Protein AF-A0A3C1BME1-F1 (afdb_monomer_lite)

Radius of gyration: 13.21 Å; chains: 1; bounding box: 32×22×31 Å

Sequence (51 aa):
WGRIAGGCNINRDIPTLIEEGGFKITDMESMYVPSTPRILGFTYWGAAQIR

pLDDT: mean 91.33, std 8.38, range [64.75, 98.38]

Foldseek 3Di:
DCVPPNPPPQVDPPVVVCVVVQKDFPDKDWDQDPPDDSSNRIDMDGDIDHD

Secondary structure (DSSP, 8-state):
-HHHHTT--TT--HHHHHHHTTEEEEEEEEEEPTTS-GGG-EEEEEEEEE-

Structure (mmCIF, N/CA/C/O backbone):
data_AF-A0A3C1BME1-F1
#
_entry.id   AF-A0A3C1BME1-F1
#
loop_
_atom_site.group_PDB
_atom_site.id
_atom_site.type_symbol
_atom_site.label_atom_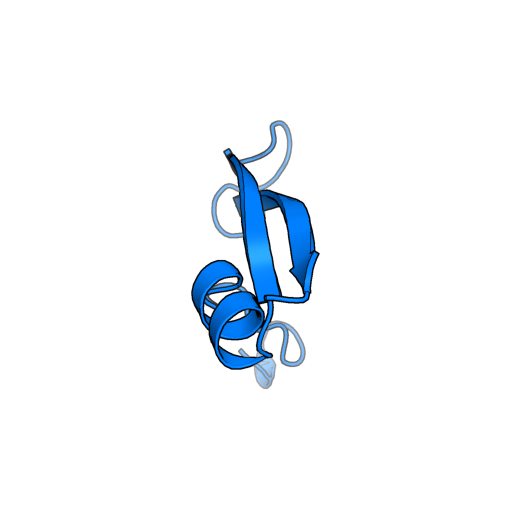id
_atom_site.label_alt_id
_atom_site.label_comp_id
_atom_site.label_asym_id
_atom_site.label_entity_id
_atom_site.label_seq_id
_atom_site.pdbx_PDB_ins_code
_atom_site.Cartn_x
_atom_site.Cartn_y
_atom_site.Cartn_z
_atom_site.occupancy
_atom_site.B_iso_or_equiv
_atom_site.auth_seq_id
_atom_site.auth_comp_id
_atom_site.auth_asym_id
_atom_site.auth_atom_id
_atom_site.pdbx_PDB_model_num
ATOM 1 N N . TRP A 1 1 ? -4.135 -10.216 -17.509 1.00 64.75 1 TRP A N 1
ATOM 2 C CA . TRP A 1 1 ? -3.347 -10.753 -16.385 1.00 64.75 1 TRP A CA 1
ATOM 3 C C . TRP A 1 1 ? -3.516 -12.273 -16.166 1.00 64.75 1 TRP A C 1
ATOM 5 O O . TRP A 1 1 ? -2.510 -12.956 -16.024 1.00 64.75 1 TRP A O 1
ATOM 15 N N . GLY A 1 2 ? -4.729 -12.848 -16.231 1.00 70.12 2 GLY A N 1
ATOM 16 C CA . GLY A 1 2 ? -4.980 -14.299 -16.046 1.00 70.12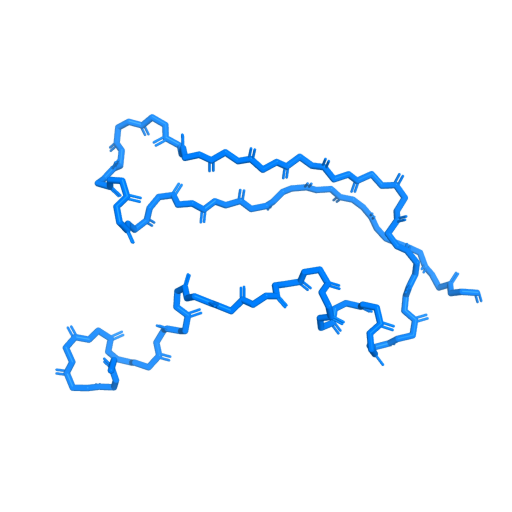 2 GLY A CA 1
ATOM 17 C C . GLY A 1 2 ? -4.072 -15.279 -16.811 1.00 70.12 2 GLY A C 1
ATOM 18 O O . GLY A 1 2 ? -3.661 -16.282 -16.247 1.00 70.12 2 GLY A O 1
ATOM 19 N N . ARG A 1 3 ? -3.696 -14.971 -18.061 1.00 77.00 3 ARG A N 1
ATOM 20 C CA . ARG A 1 3 ? -2.833 -15.845 -18.884 1.00 77.00 3 ARG A CA 1
ATOM 21 C C . ARG A 1 3 ? -1.326 -15.692 -18.644 1.00 77.00 3 ARG A C 1
ATOM 23 O O . ARG A 1 3 ? -0.582 -16.593 -18.994 1.00 77.00 3 ARG A O 1
ATOM 30 N N . ILE A 1 4 ? -0.883 -14.555 -18.107 1.00 76.38 4 ILE A N 1
ATOM 31 C CA . ILE A 1 4 ? 0.549 -14.199 -18.021 1.00 76.38 4 ILE A CA 1
ATOM 32 C C . ILE A 1 4 ? 1.045 -14.240 -16.571 1.00 76.38 4 ILE A C 1
ATOM 34 O O . ILE A 1 4 ? 2.215 -14.503 -16.334 1.00 76.38 4 ILE A O 1
ATOM 38 N N . ALA A 1 5 ? 0.159 -14.041 -15.594 1.00 77.12 5 ALA A N 1
ATOM 39 C CA . ALA A 1 5 ? 0.515 -14.109 -14.180 1.00 77.12 5 ALA A CA 1
ATOM 40 C C . ALA A 1 5 ? -0.661 -14.558 -13.284 1.00 77.12 5 ALA A C 1
ATOM 42 O O . ALA A 1 5 ? -0.840 -14.114 -12.149 1.00 77.12 5 ALA A O 1
ATOM 43 N N . GLY A 1 6 ? -1.499 -15.454 -13.817 1.00 77.75 6 GLY A N 1
ATOM 44 C CA . GLY A 1 6 ? -2.412 -16.269 -13.009 1.00 77.75 6 GLY A CA 1
ATOM 45 C C . GLY A 1 6 ? -3.538 -15.522 -12.288 1.00 77.75 6 GLY A C 1
ATOM 46 O O . GLY A 1 6 ? -4.090 -16.042 -11.332 1.00 77.75 6 GLY A O 1
ATOM 47 N N . GLY A 1 7 ? -3.895 -14.304 -12.700 1.00 79.88 7 GLY A N 1
ATOM 48 C CA . GLY A 1 7 ? -5.060 -13.591 -12.133 1.00 79.88 7 GLY A CA 1
ATOM 49 C C . GLY A 1 7 ? -4.749 -12.541 -11.049 1.00 79.88 7 GLY A C 1
ATOM 50 O O . GLY A 1 7 ? -5.614 -11.733 -10.749 1.00 79.88 7 GLY A O 1
ATOM 51 N N . CYS A 1 8 ? -3.518 -12.472 -10.539 1.00 75.62 8 CYS A N 1
ATOM 52 C CA . CYS A 1 8 ? -2.995 -11.370 -9.704 1.00 75.62 8 CYS A CA 1
ATOM 53 C C . CYS A 1 8 ? -3.304 -9.917 -10.216 1.00 75.62 8 CYS A C 1
ATOM 55 O O . CYS A 1 8 ? -2.759 -9.369 -11.166 1.00 75.62 8 CYS A O 1
ATOM 57 N N . ASN A 1 9 ? -4.240 -9.233 -9.566 1.00 81.62 9 ASN A N 1
ATOM 58 C CA . ASN A 1 9 ? -4.676 -7.889 -9.964 1.00 81.62 9 ASN A CA 1
ATOM 59 C C . ASN A 1 9 ? -3.718 -6.815 -9.423 1.00 81.62 9 ASN A C 1
ATOM 61 O O . ASN A 1 9 ? -4.064 -6.091 -8.495 1.00 81.62 9 ASN A O 1
ATOM 65 N N . ILE A 1 10 ? -2.508 -6.730 -9.984 1.00 83.25 10 ILE A N 1
ATOM 66 C CA . ILE A 1 10 ? -1.423 -5.857 -9.490 1.00 83.25 10 ILE A CA 1
ATOM 67 C C . ILE A 1 10 ? -1.739 -4.353 -9.529 1.00 83.25 10 ILE A C 1
ATOM 69 O O . ILE A 1 10 ? -1.027 -3.561 -8.929 1.00 83.25 10 ILE A O 1
ATOM 73 N N . ASN A 1 11 ? -2.793 -3.951 -10.239 1.00 85.75 11 ASN A N 1
ATOM 74 C CA . ASN A 1 11 ? -3.258 -2.569 -10.366 1.00 85.75 11 ASN A CA 1
ATOM 75 C C . ASN A 1 11 ? -4.518 -2.286 -9.531 1.00 85.75 11 ASN A C 1
ATOM 77 O O . ASN A 1 11 ? -5.255 -1.347 -9.825 1.00 85.75 11 ASN A O 1
ATOM 81 N N . ARG A 1 12 ? -4.821 -3.141 -8.553 1.00 89.62 12 ARG A N 1
ATOM 82 C CA . ARG A 1 12 ? -5.990 -2.985 -7.695 1.00 89.62 12 ARG A CA 1
ATOM 83 C C . ARG A 1 12 ? -5.798 -1.804 -6.745 1.00 89.62 12 ARG A C 1
ATOM 85 O O . ARG A 1 12 ? -4.802 -1.741 -6.031 1.00 89.62 12 ARG A O 1
ATOM 92 N N . ASP A 1 13 ? -6.792 -0.927 -6.703 1.00 93.44 13 ASP A N 1
ATOM 93 C CA . ASP A 1 13 ? -6.869 0.164 -5.735 1.00 93.44 13 ASP A CA 1
ATOM 94 C C . ASP A 1 13 ? -7.281 -0.400 -4.365 1.00 93.44 13 ASP A C 1
ATOM 96 O O . ASP A 1 13 ? -8.460 -0.583 -4.064 1.00 93.44 13 ASP A O 1
ATOM 100 N N . ILE A 1 14 ? -6.287 -0.796 -3.568 1.00 95.69 14 ILE A N 1
ATOM 101 C CA . ILE A 1 14 ? -6.503 -1.369 -2.234 1.00 95.69 14 ILE A CA 1
ATOM 102 C C . ILE A 1 14 ? -7.189 -0.377 -1.274 1.00 95.69 14 ILE A C 1
ATOM 104 O O . ILE A 1 14 ? -8.113 -0.816 -0.586 1.00 95.69 14 ILE A O 1
ATOM 108 N N . PRO A 1 15 ? -6.815 0.922 -1.224 1.00 96.44 15 PRO A N 1
ATOM 109 C CA . PRO A 1 15 ? -7.474 1.890 -0.344 1.00 96.44 15 PRO A CA 1
ATOM 110 C C . PRO A 1 15 ? -8.986 1.968 -0.558 1.00 96.44 15 PRO A C 1
ATOM 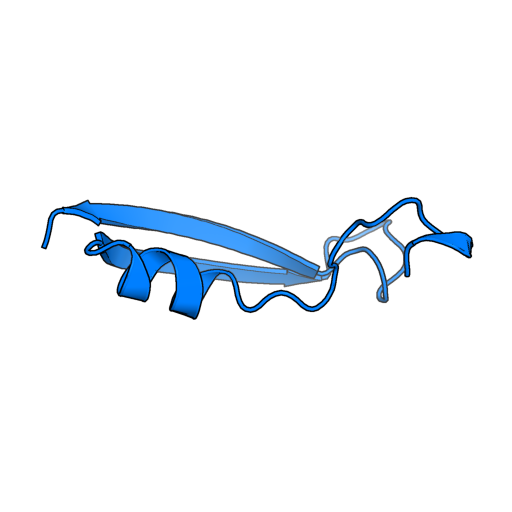112 O O . PRO A 1 15 ? -9.749 1.807 0.395 1.00 96.44 15 PRO A O 1
ATOM 115 N N . THR A 1 16 ? -9.415 2.112 -1.815 1.00 97.19 16 THR A N 1
ATOM 116 C CA . THR A 1 16 ? -10.839 2.222 -2.159 1.00 97.19 16 THR A CA 1
ATOM 117 C C . THR A 1 16 ? -11.613 0.987 -1.706 1.00 97.19 16 THR A C 1
ATOM 119 O O . THR A 1 16 ? -12.666 1.103 -1.088 1.00 97.19 16 THR A O 1
ATOM 122 N N . LEU A 1 17 ? -11.062 -0.211 -1.922 1.00 96.75 17 LEU A N 1
ATOM 123 C CA . LEU A 1 17 ? -11.723 -1.459 -1.528 1.00 96.75 17 LEU A CA 1
ATOM 124 C C . LEU A 1 17 ? -11.870 -1.617 -0.010 1.00 96.75 17 LEU A C 1
ATOM 126 O O . LEU A 1 17 ? -12.858 -2.183 0.456 1.00 96.75 17 LEU A O 1
ATOM 130 N N . ILE A 1 18 ? -10.896 -1.137 0.767 1.00 97.38 18 ILE A N 1
ATOM 131 C CA . ILE A 1 18 ? -10.983 -1.139 2.233 1.00 97.38 18 ILE A CA 1
ATOM 132 C C . ILE A 1 18 ? -12.091 -0.179 2.692 1.00 97.38 18 ILE A C 1
ATOM 134 O O . ILE A 1 18 ? -12.895 -0.529 3.559 1.00 97.38 18 ILE A O 1
ATOM 138 N N . GLU A 1 19 ? -12.169 1.010 2.091 1.00 97.38 19 GLU A N 1
ATOM 139 C CA . GLU A 1 19 ? -13.181 2.017 2.422 1.00 97.38 19 GLU A CA 1
ATOM 140 C C . GLU A 1 19 ? -14.603 1.601 2.021 1.00 97.38 19 GLU A C 1
ATOM 142 O O . GLU A 1 19 ? -15.546 1.799 2.794 1.00 97.38 19 GLU A O 1
ATOM 147 N N . GLU A 1 20 ? -14.767 0.990 0.848 1.00 97.75 20 GLU A N 1
ATOM 148 C CA . GLU A 1 20 ? -16.030 0.395 0.393 1.00 97.75 20 GLU A CA 1
ATOM 149 C C . GLU A 1 20 ? -16.472 -0.763 1.298 1.00 97.75 20 GLU A C 1
ATOM 151 O O . GLU A 1 20 ? -17.667 -0.968 1.507 1.00 97.75 20 GLU A O 1
ATOM 156 N N . GLY A 1 21 ? -15.515 -1.469 1.909 1.00 97.06 21 GLY A N 1
ATOM 157 C CA . GLY A 1 21 ? -15.756 -2.494 2.925 1.00 97.06 21 GLY A CA 1
ATOM 158 C C . GLY A 1 21 ? -16.249 -1.964 4.278 1.00 97.06 21 GLY A C 1
ATOM 159 O O . GLY A 1 21 ? -16.462 -2.760 5.190 1.00 97.06 21 GLY A O 1
ATOM 160 N N . GLY A 1 22 ? -16.430 -0.647 4.435 1.00 97.88 22 GLY A N 1
ATOM 161 C CA . GLY A 1 22 ? -16.946 -0.032 5.663 1.00 97.88 22 GLY A CA 1
ATOM 162 C C . GLY A 1 22 ? -15.881 0.290 6.713 1.00 97.88 22 GLY A C 1
ATOM 163 O O . GLY A 1 22 ? -16.224 0.626 7.846 1.00 97.88 22 GLY A O 1
ATOM 164 N N . PHE A 1 23 ? -14.600 0.231 6.350 1.00 98.38 23 PHE A N 1
ATOM 165 C CA . PHE A 1 23 ? -13.503 0.631 7.224 1.00 98.38 23 PHE A CA 1
ATOM 166 C C . PHE A 1 23 ? -13.090 2.086 6.972 1.00 98.38 23 PHE A C 1
ATOM 168 O O . PHE A 1 23 ? -13.350 2.683 5.923 1.00 98.38 23 PHE A O 1
ATOM 175 N N . LYS A 1 24 ? -12.445 2.684 7.969 1.00 98.06 24 LYS A N 1
ATOM 176 C CA . LYS A 1 24 ? -11.735 3.956 7.860 1.00 98.06 24 LYS A CA 1
ATOM 177 C C . LYS A 1 24 ? -10.243 3.678 7.983 1.00 98.06 24 LYS A C 1
ATOM 179 O O . LYS A 1 24 ? -9.811 3.122 8.992 1.00 98.06 24 LYS A O 1
ATOM 184 N N . ILE A 1 25 ? -9.470 4.076 6.978 1.00 98.19 25 ILE A N 1
ATOM 185 C CA . ILE A 1 25 ? -8.006 4.000 7.016 1.00 98.19 25 ILE A CA 1
ATOM 186 C C . ILE A 1 25 ? -7.503 5.034 8.031 1.00 98.19 25 ILE A C 1
ATOM 188 O O . ILE A 1 25 ? -7.910 6.196 7.982 1.00 98.19 25 ILE 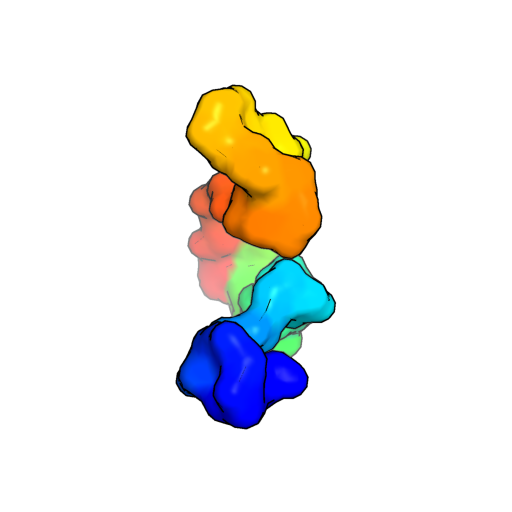A O 1
ATOM 192 N N . THR A 1 26 ? -6.669 4.607 8.978 1.00 98.31 26 THR A N 1
ATOM 193 C CA . THR A 1 26 ? -6.083 5.493 9.999 1.00 98.31 26 THR A CA 1
ATOM 194 C C . THR A 1 26 ? -4.683 5.936 9.613 1.00 98.31 26 THR A C 1
ATOM 196 O O . THR A 1 26 ? -4.326 7.085 9.844 1.00 98.31 26 THR A O 1
ATOM 199 N N . ASP A 1 27 ? -3.934 5.047 8.961 1.00 97.56 27 ASP A N 1
ATOM 200 C CA . ASP A 1 27 ? -2.545 5.250 8.572 1.00 97.56 27 ASP A CA 1
ATOM 201 C C . ASP A 1 27 ? -2.294 4.510 7.265 1.00 97.56 27 ASP A C 1
ATOM 203 O O . ASP A 1 27 ? -2.803 3.401 7.072 1.00 97.56 27 ASP A O 1
ATOM 207 N N . MET A 1 28 ? -1.503 5.105 6.374 1.00 97.69 28 MET A N 1
ATOM 208 C CA . MET A 1 28 ? -1.122 4.451 5.131 1.00 97.69 28 MET A CA 1
ATOM 209 C C . MET A 1 28 ? 0.200 4.975 4.582 1.00 97.69 28 MET A C 1
ATOM 211 O O . MET A 1 28 ? 0.379 6.171 4.362 1.00 97.69 28 MET A O 1
ATOM 215 N N . GLU A 1 29 ? 1.082 4.038 4.271 1.00 97.44 29 GLU A N 1
ATOM 216 C CA . GLU A 1 29 ? 2.311 4.234 3.524 1.00 97.44 29 GLU A CA 1
ATOM 217 C C . GLU A 1 29 ? 2.257 3.412 2.238 1.00 97.44 29 GLU A C 1
ATOM 219 O O . GLU A 1 29 ? 1.636 2.349 2.169 1.00 97.44 29 GLU A O 1
ATOM 224 N N . SER A 1 30 ? 2.928 3.894 1.198 1.00 96.00 30 SER A N 1
ATOM 225 C CA . SER A 1 30 ? 3.071 3.129 -0.035 1.00 96.00 30 SER A CA 1
ATOM 226 C C . SER A 1 30 ? 4.394 3.438 -0.706 1.00 96.00 30 SER A C 1
ATOM 228 O O . SER A 1 30 ? 4.833 4.590 -0.734 1.00 96.00 30 SER A O 1
ATOM 230 N N . MET A 1 31 ? 5.026 2.409 -1.259 1.00 96.06 31 MET A N 1
ATOM 231 C CA . MET A 1 31 ? 6.261 2.570 -2.013 1.00 96.06 31 MET A CA 1
ATOM 232 C C . MET A 1 31 ? 6.477 1.426 -2.996 1.00 96.06 31 MET A C 1
ATOM 234 O O . MET A 1 31 ? 5.879 0.356 -2.893 1.00 96.06 31 MET A O 1
ATOM 238 N N . TYR A 1 32 ? 7.396 1.653 -3.932 1.00 95.12 32 TYR A N 1
ATOM 239 C CA . TYR A 1 32 ? 8.030 0.571 -4.674 1.00 95.12 32 TYR A CA 1
ATOM 240 C C . TYR A 1 32 ? 9.148 -0.020 -3.815 1.00 95.12 32 TYR A C 1
ATOM 242 O O . TYR A 1 32 ? 10.107 0.691 -3.510 1.00 95.12 32 TYR A O 1
ATOM 250 N N . VAL A 1 33 ? 9.044 -1.290 -3.421 1.00 95.31 33 VAL A N 1
ATOM 251 C CA . VAL A 1 33 ? 10.068 -1.921 -2.579 1.00 95.31 33 VAL A CA 1
ATOM 252 C C . VAL A 1 33 ? 11.401 -2.066 -3.323 1.00 95.31 33 VAL A C 1
ATOM 254 O O . VAL A 1 33 ? 11.412 -2.372 -4.522 1.00 95.31 33 VAL A O 1
ATOM 257 N N . PRO A 1 34 ? 12.541 -1.879 -2.632 1.00 94.62 34 PRO A N 1
ATOM 258 C CA . PRO A 1 34 ? 13.853 -2.127 -3.212 1.00 94.62 34 PRO A CA 1
ATOM 259 C C . PRO A 1 34 ? 14.014 -3.581 -3.667 1.00 94.62 34 PRO A C 1
ATOM 261 O O . PRO A 1 34 ? 13.306 -4.482 -3.215 1.00 94.62 34 PRO A O 1
ATOM 264 N N . SER A 1 35 ? 14.978 -3.818 -4.557 1.00 94.19 35 SER A N 1
ATOM 265 C CA . SER A 1 35 ? 15.358 -5.166 -5.013 1.00 94.19 35 SER A CA 1
ATOM 266 C C . SER A 1 35 ? 14.228 -5.982 -5.665 1.00 94.19 35 SER A C 1
ATOM 268 O O . SER A 1 35 ? 14.360 -7.192 -5.827 1.00 94.19 35 SER A O 1
ATOM 270 N N . THR A 1 36 ? 13.141 -5.328 -6.086 1.00 92.56 36 THR A N 1
ATOM 271 C CA . THR A 1 36 ? 12.016 -5.930 -6.818 1.00 92.56 36 THR A CA 1
ATOM 272 C C . THR A 1 36 ? 11.793 -5.170 -8.128 1.00 92.56 36 THR A C 1
ATOM 274 O O . THR A 1 36 ? 11.909 -3.940 -8.139 1.00 92.56 36 THR A O 1
ATOM 277 N N . PRO A 1 37 ? 11.464 -5.842 -9.251 1.00 91.56 37 PRO A N 1
ATOM 278 C CA . PRO A 1 37 ? 11.100 -5.151 -10.483 1.00 91.56 37 PRO A CA 1
ATOM 279 C C . PRO A 1 37 ? 9.979 -4.142 -10.227 1.00 91.56 37 PRO A C 1
ATOM 281 O O . PRO A 1 37 ? 8.929 -4.505 -9.704 1.00 91.56 37 PRO A O 1
ATOM 284 N N . ARG A 1 38 ? 10.183 -2.878 -10.620 1.00 89.38 38 ARG A N 1
ATOM 285 C CA . ARG A 1 38 ? 9.273 -1.766 -10.291 1.00 89.38 38 ARG A CA 1
ATOM 286 C C . ARG A 1 38 ? 7.811 -2.069 -10.626 1.00 89.38 38 ARG A C 1
ATOM 288 O O . ARG A 1 38 ? 6.931 -1.800 -9.824 1.00 89.38 38 ARG A O 1
ATOM 295 N N . ILE A 1 39 ? 7.558 -2.691 -11.775 1.00 88.06 39 ILE A N 1
ATOM 296 C CA . ILE A 1 39 ? 6.206 -3.054 -12.231 1.00 88.06 39 ILE A CA 1
ATOM 297 C C . ILE A 1 39 ? 5.495 -4.106 -11.358 1.00 88.06 39 ILE A C 1
ATOM 299 O O . ILE A 1 39 ? 4.292 -4.282 -11.499 1.00 88.06 39 ILE A O 1
ATOM 303 N N . LEU A 1 40 ? 6.220 -4.803 -10.480 1.00 87.62 40 LEU A N 1
ATOM 304 C CA . LEU A 1 40 ? 5.701 -5.838 -9.579 1.00 87.62 40 LEU A CA 1
ATOM 305 C C . LEU A 1 40 ? 5.906 -5.495 -8.095 1.00 87.62 40 LEU A C 1
ATOM 307 O O . LEU A 1 40 ? 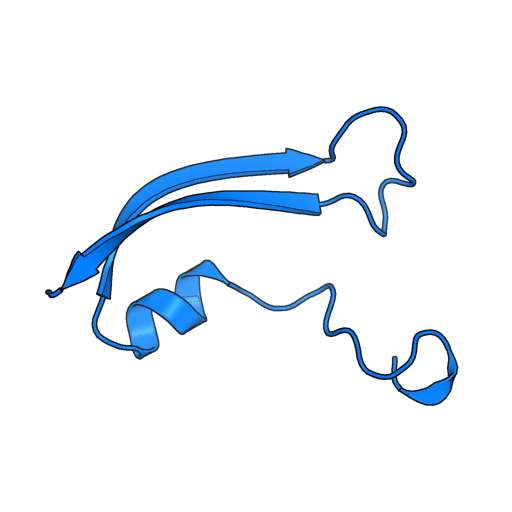5.521 -6.281 -7.237 1.00 87.62 40 LEU A O 1
ATOM 311 N N . GLY A 1 41 ? 6.547 -4.364 -7.791 1.00 91.69 41 GLY A N 1
ATOM 312 C CA . GLY A 1 41 ? 7.041 -4.053 -6.449 1.00 91.69 41 GLY A CA 1
ATOM 313 C C . GLY A 1 41 ? 6.285 -2.953 -5.713 1.00 91.69 41 GLY A C 1
ATOM 314 O O . GLY A 1 41 ? 6.799 -2.475 -4.710 1.00 91.69 41 GLY A O 1
ATOM 315 N N . PHE A 1 42 ? 5.138 -2.486 -6.211 1.00 93.12 42 PHE A N 1
ATOM 316 C CA . PHE A 1 42 ? 4.357 -1.466 -5.507 1.00 93.12 42 PHE A CA 1
ATOM 317 C C . PHE A 1 42 ? 3.500 -2.095 -4.406 1.00 93.12 42 PHE A C 1
ATOM 319 O O . PHE A 1 42 ? 2.723 -3.008 -4.683 1.00 93.12 42 PHE A O 1
ATOM 326 N N . THR A 1 43 ? 3.617 -1.583 -3.183 1.00 94.88 43 THR A N 1
ATOM 327 C CA . THR A 1 43 ? 2.946 -2.141 -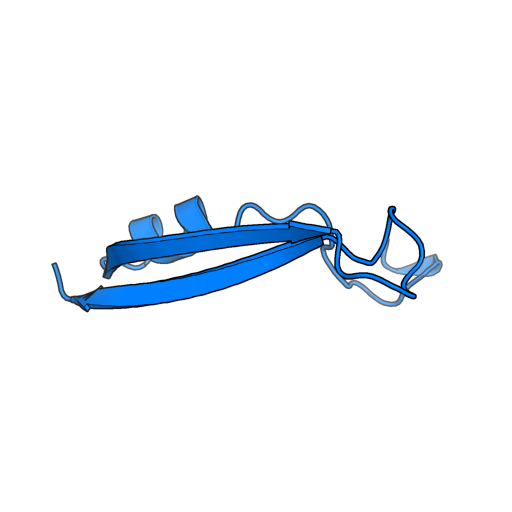2.002 1.00 94.88 43 THR A CA 1
ATOM 328 C C . THR A 1 43 ? 2.400 -1.024 -1.111 1.00 94.88 43 THR A C 1
ATOM 330 O O . THR A 1 43 ? 2.964 0.071 -1.063 1.00 94.88 43 THR A O 1
ATOM 333 N N . TYR A 1 44 ? 1.311 -1.326 -0.401 1.00 95.88 44 TYR A N 1
ATOM 334 C CA . TYR A 1 44 ? 0.704 -0.497 0.640 1.00 95.88 44 TYR A CA 1
ATOM 335 C C . TYR A 1 44 ? 0.921 -1.138 2.022 1.00 95.88 44 TYR A C 1
ATOM 337 O O . TYR A 1 44 ? 0.813 -2.359 2.151 1.00 95.88 44 TYR A O 1
ATOM 345 N N . TRP A 1 45 ? 1.151 -0.326 3.053 1.00 97.31 45 TRP A N 1
ATOM 346 C CA . TRP A 1 45 ? 1.159 -0.716 4.469 1.00 97.31 45 TRP A CA 1
ATOM 347 C C . TRP A 1 45 ? 0.353 0.290 5.272 1.00 97.31 45 TRP A C 1
ATOM 349 O O . TRP A 1 45 ? 0.267 1.450 4.888 1.00 97.31 45 TRP A O 1
ATOM 359 N N . GLY A 1 46 ? -0.227 -0.128 6.390 1.00 97.00 46 GLY A N 1
ATOM 360 C CA . GLY A 1 46 ? -1.015 0.778 7.209 1.00 97.00 46 GLY A CA 1
ATOM 361 C C . GLY A 1 46 ? -1.968 0.054 8.139 1.00 97.00 46 GLY A C 1
ATOM 362 O O . GLY A 1 46 ? -1.837 -1.150 8.374 1.00 97.00 46 GLY A O 1
ATOM 363 N N . ALA A 1 47 ? -2.942 0.805 8.639 1.00 98.06 47 ALA A N 1
ATOM 364 C CA . ALA A 1 47 ? -3.976 0.320 9.537 1.00 98.06 47 ALA A CA 1
ATOM 365 C C . ALA A 1 47 ? -5.342 0.909 9.168 1.00 98.06 47 ALA A C 1
ATOM 367 O O . ALA A 1 47 ? -5.457 1.985 8.576 1.00 98.06 47 ALA A O 1
ATOM 368 N N . ALA A 1 48 ? -6.393 0.173 9.520 1.00 98.25 48 ALA A N 1
ATOM 369 C CA . ALA A 1 48 ? -7.771 0.601 9.359 1.00 98.25 48 ALA A CA 1
ATOM 370 C C . ALA A 1 48 ? -8.611 0.118 10.544 1.00 98.25 48 ALA A C 1
ATOM 372 O O . ALA A 1 48 ? -8.307 -0.902 11.164 1.00 98.25 48 ALA A O 1
ATOM 373 N N . GLN A 1 49 ? -9.686 0.842 10.832 1.00 98.06 49 GLN A N 1
ATOM 374 C CA . GLN A 1 49 ? -10.637 0.524 11.895 1.00 98.06 49 GLN A CA 1
ATOM 375 C C . GLN A 1 49 ? -12.070 0.548 11.362 1.00 98.06 49 GLN A C 1
ATOM 377 O O . GLN A 1 49 ? -12.339 1.152 10.321 1.00 98.06 49 GLN A O 1
ATOM 382 N N . ILE A 1 50 ? -12.989 -0.118 12.062 1.00 96.44 50 ILE A N 1
ATOM 383 C CA . ILE A 1 50 ? -14.424 -0.032 11.757 1.00 96.44 50 ILE A CA 1
ATOM 384 C C . ILE A 1 50 ? -14.845 1.441 11.858 1.00 96.44 50 ILE A C 1
ATOM 386 O O . ILE A 1 50 ? -14.380 2.150 12.755 1.00 96.44 50 ILE A O 1
ATOM 390 N N . ARG A 1 51 ? -15.652 1.900 10.896 1.00 85.38 51 ARG A N 1
ATOM 391 C CA . ARG A 1 51 ? -16.196 3.264 10.888 1.00 85.38 51 ARG A CA 1
ATOM 392 C C . ARG A 1 51 ? -17.068 3.559 12.102 1.00 85.38 51 ARG A C 1
ATOM 394 O O . ARG A 1 51 ? -17.812 2.653 12.534 1.00 85.38 51 ARG A O 1
#

=== Feature glossary ===
Legend for the data blocks above and below:

— What the protein is —

The amino-acid sequence is the protein's primary structure: the linear order of residues from the N-terminus to the C-terminus, written in one-letter code. Everything else here — the 3D coordinates, the secondary structure, the domain annotations — is ultimately a consequence of this string.

Functional annotations link the protein to curated databases. InterPro entries identify conserved domains and families by matching the sequence against member-database signatures (Pfam, PROSITE, CDD, …). Gene Ontology (GO) terms describe molecular function, biological process, and cellular component in a controlled vocabulary. CATH places the structure in a hierarchical fold classification (Class/Architecture/Topology/Homologous-superfamily). The organism is the source species.

— Where its atoms are —

Atomic coordinates in PDBx/mmCIF format — the same representation the Protein Data Bank distributes. Each line of the _atom_site loop places one backbone atom in Cartesian space (units: ångströms, origin: arbitrary).

The six renders are orthographic views along the three Cartesian axes in both directions. Representation (cartoon, sticks, or surface) and color scheme (sequence-rainbow or by-chain) vary across proteins so the training set covers all the common visualization conventions.

— Local backbone conformation —

Eight-state secondary structure (DSSP): H is the canonical α-helix, G the tighter 3₁₀-helix, I the wider π-helix; E/B are β-structure, T and S are turns and bends, and '-' is everything else. DSSP derives these from the pattern of main-chain N–H···O=C hydrogen bonds, not from the sequence.

Three-state secondary structure (P-SEA) collapses the eight DSSP classes into helix (a), strand (b), and coil (c). P-SEA assigns these from Cα geometry alone — distances and angles — without requiring backbone oxygens, so it works on any Cα trace.

φ (phi) and ψ (psi) are the two rotatable backbone dihedrals per residue: φ is the C(i-1)–N–Cα–C torsion, ψ is the N–Cα–C–N(i+1) torsion, both in degrees on (−180°, 180°]. α-helical residues cluster near (−60°, −45°); β-strand residues near (−120°, +130°). A Ramachandran plot is simply a scatter of (φ, ψ) for every residue.

— Global shape and packing —

The geometric summary reports three shape descriptors. Rg (radius of gyration) measures how spread out the Cα atoms are about their centre of mass; compact globular proteins have small Rg, elongated or unfolded ones large. Cα contacts (<8 Å, |i−j|>4) count long-range residue pairs in spatial proximity — high for tightly packed folds, near zero for rods or random coil. The bounding-box extents give the protein's footprint along x, y, z in Å.

SASA measures how much of the protein is reachable by solvent. It is computed by rolling a water-sized probe over the atomic surface and summing the exposed area (Å²). Per-residue SASA distinguishes core (buried, low SASA) from surface (exposed, high SASA) residues; total SASA is a whole-molecule size measure.

Plot images: a contact map (which residues are close in 3D, as an N×N binary image), a Ramachandran scatter (backbone torsion angles, revealing secondary-structure composition at a glance), and — for AlphaFold structures — a PAE heatmap (pairwise prediction confidence).

— Structural neighborhood —

A 3Di character summarizes, for each residue, the relative orientation of the Cα frame of its nearest spatial neighbor. Because it encodes fold topology rather than chemistry, 3Di alignments detect remote structural similarity that sequence alignment misses.

The Foldseek neighbor list gives the closest experimentally determined structures in the PDB, ranked by structural alignment. TM-score near 1 means near-identical fold; near 0.3 means only rough topology match. This is how one finds what a novel AlphaFold prediction most resembles in the solved-structure universe.

— Confidence and disorder —

For AlphaFold models, the B-factor field carries pLDDT — the model's own estimate of local accuracy on a 0–100 scale. Regions with pLDDT<50 should be treated as essentially unmodeled; they often correspond to intrinsically disordered segments.

Crystallographic B-factors measure how much each atom's electron density is smeared out, in Å². They rise in mobile loops and surface residues and fall in the buried interior. In AlphaFold models this column is repurposed to hold pLDDT instead.

Predicted Aligned Error (PAE) is an AlphaFold confidence matrix: entry (i, j) is the expected error in the position of residue j, in ångströms, when the prediction is superimposed on the true structure at residue i. Low PAE within a block of residues means that block is internally rigid and well-predicted; high PAE between two blocks means their relative placement is uncertain even if each block individually is confident.